Protein AF-A0A972UZ37-F1 (afdb_monomer_lite)

Sequence (89 aa):
MIKSNARAFETAGAKLNILKNISSYNWNYDYVKEREEIVNNLTVERIKELAGKYVDSEKMIWLVVGDAESQLDRLKQLGFGDPVLINTN

Foldseek 3Di:
DPPVLVVCPPDPVSVVVLVVCCVVVVDDNCVSVVVVVVVVPDDPVNVVVVCVVPPDLLPDDDDDDDDCVPPQVVVCVVVSDHDDDPDDD

pLDDT: mean 90.54, std 6.58, range [58.88, 97.94]

Secondary structure (DSSP, 8-state):
--HHHHHHHHSHHHHHHHHHHHHHHT--TTHHHHHHHHHHT--HHHHHHHHHHH--TTS------S-HHHHHHHHGGGSS-PPPP----

Radius of gyration: 20.03 Å; chains: 1; bounding box: 41×30×47 Å

Structure (mmCIF, N/CA/C/O backbone):
data_AF-A0A972UZ37-F1
#
_entry.id   AF-A0A972UZ37-F1
#
loop_
_atom_site.group_PDB
_atom_site.id
_atom_site.type_symbol
_atom_site.label_atom_id
_atom_site.label_alt_id
_atom_site.label_comp_id
_atom_site.label_asym_id
_atom_site.label_entity_id
_atom_site.label_seq_id
_atom_site.pdbx_PDB_ins_code
_atom_site.Cartn_x
_atom_site.Cartn_y
_atom_site.Cartn_z
_atom_site.occupancy
_atom_site.B_iso_or_equiv
_atom_site.auth_seq_id
_atom_site.auth_comp_id
_atom_site.auth_asym_id
_atom_site.auth_atom_id
_atom_site.pdbx_PDB_model_num
ATOM 1 N N . MET A 1 1 ? 17.982 6.277 -9.857 1.00 64.56 1 MET A N 1
ATOM 2 C CA . MET A 1 1 ? 17.756 4.963 -9.234 1.00 64.56 1 MET A CA 1
ATOM 3 C C . MET A 1 1 ? 17.210 5.158 -7.839 1.00 64.56 1 MET A C 1
ATOM 5 O O . MET A 1 1 ? 17.933 5.580 -6.941 1.00 64.56 1 MET A O 1
ATOM 9 N N . ILE A 1 2 ? 15.924 4.879 -7.666 1.00 79.75 2 ILE A N 1
ATOM 10 C CA . ILE A 1 2 ? 15.296 4.830 -6.343 1.00 79.75 2 ILE A CA 1
ATOM 11 C C . ILE A 1 2 ? 15.943 3.728 -5.486 1.00 79.75 2 ILE A C 1
ATOM 13 O O . ILE A 1 2 ? 16.374 2.693 -6.001 1.00 79.75 2 ILE A O 1
ATOM 17 N N . LYS A 1 3 ? 16.012 3.931 -4.165 1.00 81.62 3 LYS A N 1
ATOM 18 C CA . LYS A 1 3 ? 16.726 3.035 -3.231 1.00 81.62 3 LYS A CA 1
ATOM 19 C C . LYS A 1 3 ? 16.270 1.571 -3.325 1.00 81.62 3 LYS A C 1
ATOM 21 O O . LYS A 1 3 ? 17.077 0.660 -3.172 1.00 81.62 3 LYS A O 1
ATOM 26 N N . SER A 1 4 ? 14.985 1.324 -3.579 1.00 76.69 4 SER A N 1
ATOM 27 C CA . SER A 1 4 ? 14.448 -0.028 -3.786 1.00 76.69 4 SER A CA 1
ATOM 28 C C . SER A 1 4 ? 15.028 -0.716 -5.025 1.00 76.69 4 SER A C 1
ATOM 30 O O . SER A 1 4 ? 15.355 -1.897 -4.939 1.00 76.69 4 SER A O 1
ATOM 32 N N . ASN A 1 5 ? 15.202 0.013 -6.131 1.00 82.56 5 ASN A N 1
ATOM 33 C CA . ASN A 1 5 ? 15.771 -0.518 -7.368 1.00 82.56 5 ASN A CA 1
ATOM 34 C C . ASN A 1 5 ? 17.260 -0.821 -7.210 1.00 82.56 5 ASN A C 1
ATOM 36 O O . ASN A 1 5 ? 17.689 -1.889 -7.627 1.00 82.56 5 ASN A O 1
ATOM 40 N N . ALA A 1 6 ? 18.027 0.044 -6.535 1.00 82.62 6 ALA A N 1
ATOM 41 C CA . ALA A 1 6 ? 19.443 -0.218 -6.255 1.00 82.62 6 ALA A CA 1
ATOM 42 C C . ALA A 1 6 ? 19.640 -1.568 -5.542 1.00 82.62 6 ALA A C 1
ATOM 44 O O . ALA A 1 6 ? 20.360 -2.432 -6.043 1.00 82.62 6 ALA A O 1
ATOM 45 N N . ARG A 1 7 ? 18.867 -1.822 -4.476 1.00 82.56 7 ARG A N 1
ATOM 46 C CA . ARG A 1 7 ? 18.872 -3.107 -3.750 1.00 82.56 7 ARG A CA 1
ATOM 47 C C . ARG A 1 7 ? 18.535 -4.313 -4.623 1.00 82.56 7 ARG A C 1
ATOM 49 O O . ARG A 1 7 ? 19.065 -5.400 -4.400 1.00 82.56 7 ARG A O 1
ATOM 56 N N . ALA A 1 8 ? 17.675 -4.138 -5.625 1.00 83.62 8 ALA A N 1
ATOM 57 C CA . ALA A 1 8 ? 17.312 -5.211 -6.547 1.00 83.62 8 ALA A CA 1
ATOM 58 C C . ALA A 1 8 ? 18.499 -5.660 -7.430 1.00 83.62 8 ALA A C 1
ATOM 60 O O . ALA A 1 8 ? 18.515 -6.796 -7.902 1.00 83.62 8 ALA A O 1
ATOM 61 N N . PHE A 1 9 ? 19.522 -4.810 -7.599 1.00 88.38 9 PHE A N 1
ATOM 62 C CA . PHE A 1 9 ? 20.737 -5.099 -8.371 1.00 88.38 9 PHE A CA 1
ATOM 63 C C . PHE A 1 9 ? 22.000 -5.304 -7.516 1.00 88.38 9 PHE A C 1
ATOM 65 O O . PHE A 1 9 ? 23.068 -5.555 -8.076 1.00 88.38 9 PHE A O 1
ATOM 72 N N . GLU A 1 10 ? 21.913 -5.230 -6.188 1.00 86.38 10 GLU A N 1
ATOM 73 C CA . GLU A 1 10 ? 23.081 -5.316 -5.296 1.00 86.38 10 GLU A CA 1
ATOM 74 C C . GLU A 1 10 ? 23.596 -6.750 -5.107 1.00 86.38 10 GLU A C 1
ATOM 76 O O . GLU A 1 10 ? 24.803 -6.977 -5.087 1.00 86.38 10 GLU A O 1
ATOM 81 N N . THR A 1 11 ? 22.701 -7.738 -5.003 1.00 93.19 11 THR A N 1
ATOM 82 C CA . THR A 1 11 ? 23.077 -9.133 -4.706 1.00 93.19 11 THR A CA 1
ATOM 83 C C . THR A 1 11 ? 22.694 -10.085 -5.836 1.00 93.19 11 THR A C 1
ATOM 85 O O . THR A 1 11 ? 21.737 -9.846 -6.576 1.00 93.19 11 THR A O 1
ATOM 88 N N . ALA A 1 12 ? 23.413 -11.205 -5.964 1.00 93.94 12 ALA A N 1
ATOM 89 C CA . ALA A 1 12 ? 23.100 -12.234 -6.959 1.00 93.94 12 ALA A CA 1
ATOM 90 C C . ALA A 1 12 ? 21.668 -12.780 -6.799 1.00 93.94 12 ALA A C 1
ATOM 92 O O . ALA A 1 12 ? 20.947 -12.916 -7.785 1.00 93.94 12 ALA A O 1
ATOM 93 N N . GLY A 1 13 ? 21.224 -13.014 -5.557 1.00 95.81 13 GLY A N 1
ATOM 94 C CA . GLY A 1 13 ? 19.855 -13.450 -5.269 1.00 95.81 13 GLY A CA 1
ATOM 95 C C . GLY A 1 13 ? 18.800 -12.420 -5.685 1.00 95.81 13 GLY A C 1
ATOM 96 O O . GLY A 1 13 ? 17.779 -12.782 -6.266 1.00 95.81 13 GLY A O 1
ATOM 97 N N . ALA A 1 14 ? 19.062 -11.128 -5.467 1.00 92.62 14 ALA A N 1
ATOM 98 C CA . ALA A 1 14 ? 18.161 -10.065 -5.905 1.00 92.62 14 ALA A CA 1
ATOM 99 C C . ALA A 1 14 ? 18.047 -9.994 -7.440 1.00 92.62 14 ALA A C 1
ATOM 101 O O . ALA A 1 14 ? 16.938 -9.919 -7.969 1.00 92.62 14 ALA A O 1
ATOM 102 N N . LYS A 1 15 ? 19.167 -10.136 -8.162 1.00 92.25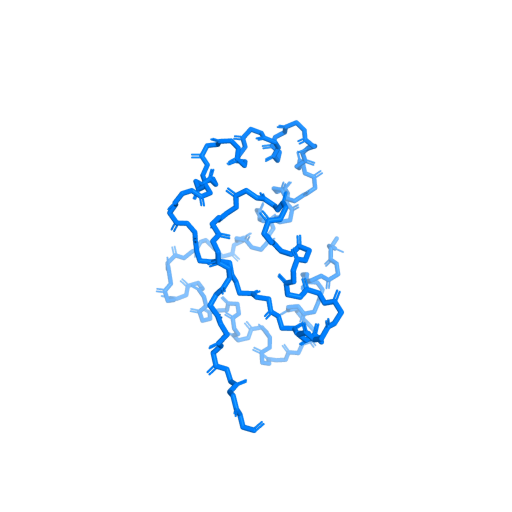 15 LYS A N 1
ATOM 103 C CA . LYS A 1 15 ? 19.167 -10.190 -9.634 1.00 92.25 15 LYS A CA 1
ATOM 104 C C . LYS A 1 15 ? 18.424 -11.414 -10.171 1.00 92.25 15 LYS A C 1
A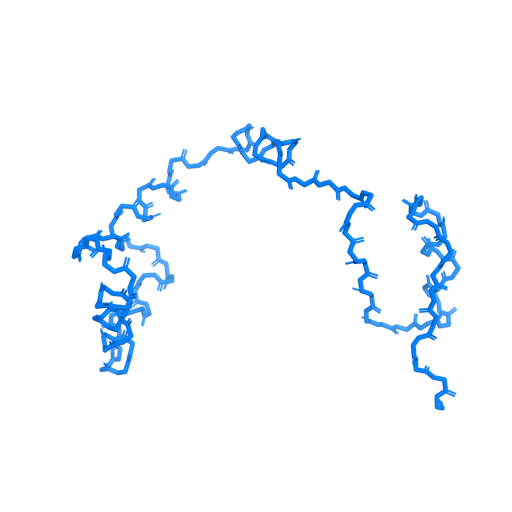TOM 106 O O . LYS A 1 15 ? 17.653 -11.293 -11.120 1.00 92.25 15 LYS A O 1
ATOM 111 N N . LEU A 1 16 ? 18.604 -12.581 -9.551 1.00 95.94 16 LEU A N 1
ATOM 112 C CA . LEU A 1 16 ? 17.853 -13.786 -9.914 1.00 95.94 16 LEU A CA 1
ATOM 113 C C . LEU A 1 16 ? 16.344 -13.599 -9.713 1.00 95.94 16 LEU A C 1
ATOM 115 O O . LEU A 1 16 ? 15.567 -14.055 -10.546 1.00 95.94 16 LEU A O 1
ATOM 119 N N . ASN A 1 17 ? 15.914 -12.877 -8.673 1.00 94.31 17 ASN A N 1
ATOM 120 C CA . ASN A 1 17 ? 14.497 -12.561 -8.475 1.00 94.31 17 ASN A CA 1
ATOM 121 C C . ASN A 1 17 ? 13.919 -11.685 -9.599 1.00 94.31 17 ASN A C 1
ATOM 123 O O . ASN A 1 17 ? 12.769 -11.885 -9.984 1.00 94.31 17 ASN A O 1
ATOM 127 N N . ILE A 1 18 ? 14.700 -10.759 -10.167 1.00 93.19 18 ILE A N 1
ATOM 128 C CA . ILE A 1 18 ? 14.282 -9.973 -11.343 1.00 93.19 18 ILE A CA 1
ATOM 129 C C . ILE A 1 18 ? 14.008 -10.903 -12.531 1.00 93.19 18 ILE A C 1
ATOM 131 O O . ILE A 1 18 ? 12.934 -10.841 -13.130 1.00 93.19 18 ILE A O 1
ATOM 135 N N . LEU A 1 19 ? 14.942 -11.809 -12.835 1.00 94.94 19 LEU A N 1
ATOM 136 C CA . LEU A 1 19 ? 14.784 -12.782 -13.924 1.00 94.94 19 LEU A CA 1
ATOM 137 C C . LEU A 1 19 ? 13.612 -13.736 -13.674 1.00 94.94 19 LEU A C 1
ATOM 139 O O . LEU A 1 19 ? 12.837 -14.027 -14.584 1.00 94.94 19 LEU A O 1
ATOM 143 N N . LYS A 1 20 ? 13.440 -14.178 -12.424 1.00 95.88 20 LYS A N 1
ATOM 144 C CA . LYS A 1 20 ? 12.305 -15.007 -12.016 1.00 95.88 20 LYS A CA 1
ATOM 145 C C . LYS A 1 20 ? 10.983 -14.292 -12.274 1.00 95.88 20 LYS A C 1
ATOM 147 O O . LYS A 1 20 ? 10.069 -14.923 -12.791 1.00 95.88 20 LYS A O 1
ATOM 152 N N . ASN A 1 21 ? 10.872 -13.006 -11.947 1.00 94.75 21 ASN A N 1
ATOM 153 C CA . ASN A 1 21 ? 9.661 -12.225 -12.201 1.00 94.75 21 ASN A CA 1
ATOM 154 C C . ASN A 1 21 ? 9.364 -12.099 -13.700 1.00 94.75 21 ASN A C 1
ATOM 156 O O . ASN A 1 21 ? 8.226 -12.328 -14.102 1.00 94.75 21 ASN A O 1
ATOM 160 N N . ILE A 1 22 ? 10.385 -11.799 -14.515 1.00 95.62 22 ILE A N 1
ATOM 161 C CA . ILE A 1 22 ? 10.270 -11.755 -15.983 1.00 95.62 22 ILE A CA 1
ATOM 162 C C . ILE A 1 22 ? 9.708 -13.080 -16.497 1.00 95.62 22 ILE A C 1
ATOM 164 O O . ILE A 1 22 ? 8.700 -13.090 -17.193 1.00 95.62 22 ILE A O 1
ATOM 168 N N . SER A 1 23 ? 10.306 -14.201 -16.089 1.00 96.62 23 SER A N 1
ATOM 169 C CA . SER A 1 23 ? 9.870 -15.526 -16.533 1.00 96.62 23 SER A CA 1
ATOM 170 C C . SER A 1 23 ? 8.486 -15.916 -16.007 1.00 96.62 23 SER A C 1
ATOM 172 O O . SER A 1 23 ? 7.713 -16.520 -16.742 1.00 96.62 23 SER A O 1
ATOM 174 N N . SER A 1 24 ? 8.172 -15.597 -14.749 1.00 97.31 24 SER A N 1
ATOM 175 C CA . SER A 1 24 ? 6.954 -16.078 -14.078 1.00 97.31 24 SER A CA 1
ATOM 176 C C . SER A 1 24 ? 5.709 -15.306 -14.503 1.00 97.31 24 SER A C 1
ATOM 178 O O . SER A 1 24 ? 4.618 -15.867 -14.524 1.00 97.31 24 SER A O 1
ATOM 180 N N . TYR A 1 25 ? 5.865 -14.021 -14.824 1.00 95.56 25 TYR A N 1
ATOM 181 C CA . TYR A 1 25 ? 4.753 -13.129 -15.150 1.00 95.56 25 TYR A CA 1
ATOM 182 C C . TYR A 1 25 ? 4.794 -12.611 -16.590 1.00 95.56 25 TYR A C 1
ATOM 184 O O . TYR A 1 25 ? 3.966 -11.779 -16.955 1.00 95.56 25 TYR A O 1
ATOM 192 N N . ASN A 1 26 ? 5.754 -13.086 -17.394 1.00 95.44 26 ASN A N 1
ATOM 193 C CA . ASN A 1 26 ? 6.001 -12.629 -18.761 1.00 95.44 26 ASN A CA 1
ATOM 194 C C . ASN A 1 26 ? 6.132 -11.095 -18.850 1.00 95.44 26 ASN A C 1
ATOM 196 O O . ASN A 1 26 ? 5.544 -10.452 -19.718 1.00 95.44 26 ASN A O 1
ATOM 200 N N . TRP A 1 27 ? 6.844 -10.497 -17.890 1.00 95.00 27 TRP A N 1
ATOM 201 C CA . TRP A 1 27 ? 7.087 -9.052 -17.868 1.00 95.00 27 TRP A CA 1
ATOM 202 C C . TRP A 1 27 ? 8.194 -8.659 -18.846 1.00 95.00 27 TRP A C 1
ATOM 204 O O . TRP A 1 27 ? 9.103 -9.443 -19.115 1.00 95.00 27 TRP A O 1
ATOM 214 N N . ASN A 1 28 ? 8.155 -7.412 -19.319 1.00 94.19 28 ASN A N 1
ATOM 215 C CA . ASN A 1 28 ? 9.231 -6.840 -20.124 1.00 94.19 28 ASN A CA 1
ATOM 216 C C . ASN A 1 28 ? 10.563 -6.878 -19.362 1.00 94.19 28 ASN A C 1
ATOM 218 O O . ASN A 1 28 ? 10.599 -6.745 -18.138 1.00 94.19 28 ASN A O 1
ATOM 222 N N . TYR A 1 29 ? 11.681 -7.018 -20.077 1.00 92.62 29 TYR A N 1
ATOM 223 C CA . TYR A 1 29 ? 13.010 -7.089 -19.455 1.00 92.62 29 TYR A CA 1
ATOM 224 C C . TYR A 1 29 ? 13.406 -5.793 -18.723 1.00 92.62 29 TYR A C 1
ATOM 226 O O . TYR A 1 29 ? 14.275 -5.808 -17.852 1.00 92.62 29 TYR A O 1
ATOM 234 N N . ASP A 1 30 ? 12.773 -4.674 -19.065 1.00 92.06 30 ASP A N 1
ATOM 235 C CA . ASP A 1 30 ? 13.002 -3.335 -18.532 1.00 92.06 30 ASP A CA 1
ATOM 236 C C . ASP A 1 30 ? 11.902 -2.856 -17.572 1.00 92.06 30 ASP A C 1
ATOM 238 O O . ASP A 1 30 ? 11.934 -1.699 -17.151 1.00 92.06 30 ASP A O 1
ATOM 242 N N . TYR A 1 31 ? 11.017 -3.747 -17.103 1.00 93.19 31 TYR A N 1
ATOM 243 C CA . TYR A 1 31 ? 9.924 -3.411 -16.175 1.00 93.19 31 TYR A CA 1
ATOM 244 C C . TYR A 1 31 ? 10.386 -2.653 -14.914 1.00 93.19 31 TYR A C 1
ATOM 246 O O . TYR A 1 31 ? 9.625 -1.908 -14.296 1.00 93.19 31 TYR A O 1
ATOM 254 N N . VAL A 1 32 ? 11.638 -2.853 -14.483 1.00 91.56 32 VAL A N 1
ATOM 255 C CA . VAL A 1 32 ? 12.218 -2.148 -13.329 1.00 91.56 32 VAL A CA 1
ATOM 256 C C . VAL A 1 32 ? 12.386 -0.652 -13.617 1.00 91.56 32 VAL A C 1
ATOM 258 O O . VAL A 1 32 ? 12.150 0.162 -12.723 1.00 91.56 32 VAL A O 1
ATOM 261 N N . LYS A 1 33 ? 12.754 -0.286 -14.853 1.00 90.88 33 LYS A N 1
ATOM 262 C CA . LYS A 1 33 ? 12.847 1.110 -15.302 1.00 90.88 33 LYS A CA 1
ATOM 263 C C . LYS A 1 33 ? 11.463 1.719 -15.475 1.00 90.88 33 LYS A C 1
ATOM 265 O O . LYS A 1 33 ? 11.220 2.786 -14.926 1.00 90.88 33 LYS A O 1
ATOM 270 N N . GLU A 1 34 ? 10.545 1.004 -16.127 1.00 92.19 34 GLU A N 1
ATOM 271 C CA . GLU A 1 34 ? 9.152 1.448 -16.284 1.00 92.19 34 GLU A CA 1
ATOM 272 C C . GLU A 1 34 ? 8.520 1.776 -14.918 1.00 92.19 34 GLU A C 1
ATOM 274 O O . GLU A 1 34 ? 7.912 2.827 -14.724 1.00 92.19 34 GLU A O 1
ATOM 279 N N . ARG A 1 35 ? 8.729 0.913 -13.914 1.00 92.31 35 ARG A N 1
ATOM 280 C CA . ARG A 1 35 ? 8.258 1.158 -12.541 1.00 92.31 35 ARG A CA 1
ATOM 281 C C . ARG A 1 35 ? 8.931 2.350 -11.873 1.00 92.31 35 ARG A C 1
ATOM 283 O O . ARG A 1 35 ? 8.273 3.048 -11.107 1.00 92.31 35 ARG A O 1
ATOM 290 N N . GLU A 1 36 ? 10.219 2.575 -12.126 1.00 92.50 36 GLU A N 1
ATOM 291 C CA . GLU A 1 36 ? 10.917 3.758 -11.614 1.00 92.50 36 GLU A CA 1
ATOM 292 C C . GLU A 1 36 ? 10.296 5.042 -12.162 1.00 92.50 36 GLU A C 1
ATOM 294 O O . GLU A 1 36 ? 10.033 5.968 -11.401 1.00 92.50 36 GLU A O 1
ATOM 299 N N . GLU A 1 37 ? 10.012 5.074 -13.462 1.00 93.69 37 GLU A N 1
ATOM 300 C CA . GLU A 1 37 ? 9.365 6.209 -14.120 1.00 93.69 37 GLU A CA 1
ATOM 301 C C . GLU A 1 37 ? 7.951 6.441 -13.587 1.00 93.69 37 GLU A C 1
ATOM 303 O O . GLU A 1 37 ? 7.600 7.578 -13.274 1.00 93.69 37 GLU A O 1
ATOM 308 N N . ILE A 1 38 ? 7.164 5.376 -13.392 1.00 93.12 38 ILE A N 1
ATOM 309 C CA . ILE A 1 38 ? 5.840 5.471 -12.759 1.00 93.12 38 ILE A CA 1
ATOM 310 C C . ILE A 1 38 ? 5.952 6.124 -11.378 1.00 93.12 38 ILE A C 1
ATOM 312 O O . ILE A 1 38 ? 5.187 7.034 -11.071 1.00 93.12 38 ILE A O 1
ATOM 316 N N . VAL A 1 39 ? 6.906 5.688 -10.549 1.00 92.56 39 VAL A N 1
ATOM 317 C CA . VAL A 1 39 ? 7.085 6.232 -9.195 1.00 92.56 39 VAL A CA 1
ATOM 318 C C . VAL A 1 39 ? 7.552 7.685 -9.220 1.00 92.56 39 VAL A C 1
ATOM 320 O O . VAL A 1 39 ? 7.023 8.493 -8.462 1.00 92.56 39 VAL A O 1
ATOM 323 N N . ASN A 1 40 ? 8.494 8.039 -10.094 1.00 93.31 40 ASN A N 1
ATOM 324 C CA . ASN A 1 40 ? 8.991 9.413 -10.206 1.00 93.31 40 ASN A CA 1
ATOM 325 C C . ASN A 1 40 ? 7.920 10.395 -10.704 1.00 93.31 40 ASN A C 1
ATOM 327 O O . ASN A 1 40 ? 7.965 11.570 -10.349 1.00 93.31 40 ASN A O 1
ATOM 331 N N . ASN A 1 41 ? 6.964 9.917 -11.503 1.00 95.44 41 ASN A N 1
ATOM 332 C CA . ASN A 1 41 ? 5.896 10.732 -12.082 1.00 95.44 41 ASN A CA 1
ATOM 333 C C . ASN A 1 41 ? 4.583 10.689 -11.274 1.00 95.44 41 ASN A C 1
ATOM 335 O O . ASN A 1 41 ? 3.607 11.336 -11.659 1.00 95.44 41 ASN A O 1
ATOM 339 N N . LEU A 1 42 ? 4.517 9.924 -10.177 1.00 95.38 42 LEU A N 1
ATOM 340 C CA . LEU A 1 42 ? 3.329 9.861 -9.322 1.00 95.38 42 LEU A CA 1
ATOM 341 C C . LEU A 1 42 ? 3.116 11.190 -8.587 1.00 95.38 42 LEU A C 1
ATOM 343 O O . LEU A 1 42 ? 4.012 11.698 -7.916 1.00 95.38 42 LEU A O 1
ATOM 347 N N . THR A 1 43 ? 1.892 11.713 -8.652 1.00 97.44 43 THR A N 1
ATOM 348 C CA . THR A 1 43 ? 1.471 12.910 -7.912 1.00 97.44 43 THR A CA 1
ATOM 349 C C . THR A 1 43 ? 0.516 12.557 -6.776 1.00 97.44 43 THR A C 1
ATOM 351 O O . THR A 1 43 ? -0.108 11.491 -6.767 1.00 97.44 43 THR A O 1
ATOM 354 N N . VAL A 1 44 ? 0.358 13.471 -5.818 1.00 97.62 44 VAL A N 1
ATOM 355 C CA . VAL A 1 44 ? -0.601 13.307 -4.714 1.00 97.62 44 VAL A CA 1
ATOM 356 C C . VAL A 1 44 ? -2.029 13.212 -5.250 1.00 97.62 44 VAL A C 1
ATOM 358 O O . VAL A 1 44 ? -2.813 12.390 -4.779 1.00 97.62 44 VAL A O 1
ATOM 361 N N . GLU A 1 45 ? -2.364 14.010 -6.260 1.00 97.94 45 GLU A N 1
ATOM 362 C CA . GLU A 1 45 ? -3.668 14.009 -6.921 1.00 97.94 45 GLU A CA 1
ATOM 363 C C . GLU A 1 45 ? -3.940 12.647 -7.560 1.00 97.94 45 GLU A C 1
ATOM 365 O O . GLU A 1 45 ? -5.012 12.075 -7.360 1.00 97.94 45 GLU A O 1
ATOM 370 N N . ARG A 1 46 ? -2.940 12.077 -8.247 1.00 97.25 46 ARG A N 1
ATOM 371 C CA . ARG A 1 46 ? -3.056 10.751 -8.855 1.00 97.25 46 ARG A CA 1
ATOM 372 C C . ARG A 1 46 ? -3.230 9.656 -7.806 1.00 97.25 46 ARG A C 1
ATOM 374 O O . ARG A 1 46 ? -4.030 8.747 -8.008 1.00 97.25 46 ARG A O 1
ATOM 381 N N . ILE A 1 47 ? -2.519 9.740 -6.681 1.00 97.06 47 ILE A N 1
ATOM 382 C CA . ILE A 1 47 ? -2.688 8.800 -5.564 1.00 97.06 47 ILE A CA 1
ATOM 383 C C . ILE A 1 47 ? -4.106 8.895 -4.993 1.00 97.06 47 ILE A C 1
ATOM 385 O O . ILE A 1 47 ? -4.735 7.862 -4.779 1.00 97.06 47 ILE A O 1
ATOM 389 N N . LYS A 1 48 ? -4.635 10.108 -4.790 1.00 97.12 48 LYS A N 1
ATOM 390 C CA . LYS A 1 48 ? -6.010 10.317 -4.307 1.00 97.12 48 LYS A CA 1
ATOM 391 C C . LYS A 1 48 ? -7.050 9.749 -5.272 1.00 97.12 48 LYS A C 1
ATOM 393 O O . LYS A 1 48 ? -7.987 9.095 -4.826 1.00 97.12 48 LYS A O 1
ATOM 398 N N . GLU A 1 49 ? -6.870 9.947 -6.577 1.00 97.50 49 GLU A N 1
ATOM 399 C CA . GLU A 1 49 ? -7.750 9.379 -7.604 1.00 97.50 49 GLU A CA 1
ATOM 400 C C . GLU A 1 49 ? -7.727 7.842 -7.580 1.00 97.50 49 GLU A C 1
ATOM 402 O O . GLU A 1 49 ? -8.774 7.197 -7.556 1.00 97.50 49 GLU A O 1
ATOM 407 N N . LEU A 1 50 ? -6.532 7.243 -7.538 1.00 96.62 50 LEU A N 1
ATOM 408 C CA . LEU A 1 50 ? -6.372 5.790 -7.451 1.00 96.62 50 LEU A CA 1
ATOM 409 C C . LEU A 1 50 ? -6.983 5.230 -6.164 1.00 96.62 50 LEU A C 1
ATOM 411 O O . LEU A 1 50 ? -7.636 4.188 -6.211 1.00 96.62 50 LEU A O 1
ATOM 415 N N . ALA A 1 51 ? -6.802 5.922 -5.037 1.00 95.62 51 ALA A N 1
ATOM 416 C CA . ALA A 1 51 ? -7.404 5.545 -3.767 1.00 95.62 51 ALA A CA 1
ATOM 417 C C . ALA A 1 51 ? -8.934 5.563 -3.865 1.00 95.62 51 ALA A C 1
ATOM 419 O O . ALA A 1 51 ? -9.560 4.555 -3.565 1.00 95.62 51 ALA A O 1
ATOM 420 N N . GLY A 1 52 ? -9.530 6.638 -4.389 1.00 95.25 52 GLY A N 1
ATOM 421 C CA . GLY A 1 52 ? -10.980 6.709 -4.599 1.00 95.25 52 GLY A CA 1
ATOM 422 C C . GLY A 1 52 ? -11.522 5.645 -5.561 1.00 95.25 52 GLY A C 1
ATOM 423 O O . GLY A 1 52 ? -12.676 5.249 -5.446 1.00 95.25 52 GLY A O 1
ATOM 424 N N . LYS A 1 53 ? -10.698 5.158 -6.499 1.00 96.62 53 LYS A N 1
ATOM 425 C CA . LYS A 1 53 ? -11.094 4.120 -7.459 1.00 96.62 53 LYS A CA 1
ATOM 426 C C . LYS A 1 53 ? -11.020 2.699 -6.896 1.00 96.62 53 LYS A C 1
ATOM 428 O O . LYS A 1 53 ? -11.852 1.870 -7.256 1.00 96.62 53 LYS A O 1
ATOM 433 N N . TYR A 1 54 ? -9.987 2.389 -6.115 1.00 95.56 54 TYR A N 1
ATOM 434 C CA . TYR A 1 54 ? -9.664 1.006 -5.744 1.00 95.56 54 TYR A CA 1
ATOM 435 C C . TYR A 1 54 ? -9.829 0.694 -4.255 1.00 95.56 54 TYR A C 1
ATOM 437 O O . TYR A 1 54 ? -9.903 -0.481 -3.902 1.00 95.56 54 TYR A O 1
ATOM 445 N N . VAL A 1 55 ? -9.870 1.702 -3.381 1.00 93.00 55 VAL A N 1
ATOM 446 C CA . VAL A 1 55 ? -10.059 1.505 -1.941 1.00 93.00 55 VAL A CA 1
ATOM 447 C C . VAL A 1 55 ? -11.548 1.565 -1.633 1.00 93.00 55 VAL A C 1
ATOM 449 O O . VAL A 1 55 ? -12.167 2.621 -1.713 1.00 93.00 55 VAL A O 1
ATOM 452 N N . ASP A 1 56 ? -12.105 0.418 -1.261 1.00 91.00 56 ASP A N 1
ATOM 453 C CA . ASP A 1 56 ? -13.478 0.284 -0.783 1.00 91.00 56 ASP A CA 1
ATOM 454 C C . ASP A 1 56 ? -13.443 -0.112 0.696 1.00 91.00 56 ASP A C 1
ATOM 456 O O . ASP A 1 56 ? -13.198 -1.273 1.034 1.00 91.00 56 ASP A O 1
ATOM 460 N N . SER A 1 57 ? -13.648 0.865 1.582 1.00 86.00 57 SER A N 1
ATOM 461 C CA . SER A 1 57 ? -13.553 0.667 3.031 1.00 86.00 57 SER A CA 1
ATOM 462 C C . SER A 1 57 ? -14.575 -0.326 3.583 1.00 86.00 57 SER A C 1
ATOM 464 O O . SER A 1 57 ? -14.319 -0.901 4.637 1.00 86.00 57 SER A O 1
ATOM 466 N N . GLU A 1 58 ? -15.694 -0.554 2.885 1.00 86.00 58 GLU A N 1
ATOM 467 C CA . GLU A 1 58 ? -16.722 -1.520 3.296 1.00 86.00 58 GLU A CA 1
ATOM 468 C C . GLU A 1 58 ? -16.323 -2.966 2.968 1.00 86.00 58 GLU A C 1
ATOM 470 O O . GLU A 1 58 ? -16.831 -3.908 3.573 1.00 86.00 58 GLU A O 1
ATOM 475 N N . LYS A 1 59 ? -15.388 -3.157 2.028 1.00 89.75 59 LYS A N 1
ATOM 476 C CA . LYS A 1 59 ? -14.873 -4.476 1.623 1.00 89.75 59 LYS A CA 1
ATOM 477 C C . LYS A 1 59 ? -13.504 -4.808 2.220 1.00 89.75 59 LYS A C 1
ATOM 479 O O . LYS A 1 59 ? -12.922 -5.840 1.883 1.00 89.75 59 LYS A O 1
ATOM 484 N N . MET A 1 60 ? -12.967 -3.943 3.078 1.00 91.25 60 MET A N 1
ATOM 485 C CA . MET A 1 60 ? -11.656 -4.116 3.702 1.00 91.25 60 MET A CA 1
ATOM 486 C C . MET A 1 60 ? -11.753 -4.739 5.094 1.00 91.25 60 MET A C 1
ATOM 488 O O . MET A 1 60 ? -12.646 -4.431 5.876 1.00 91.25 60 MET A O 1
ATOM 492 N N . ILE A 1 61 ? -10.764 -5.571 5.429 1.00 91.06 61 ILE A N 1
ATOM 493 C CA . ILE A 1 61 ? 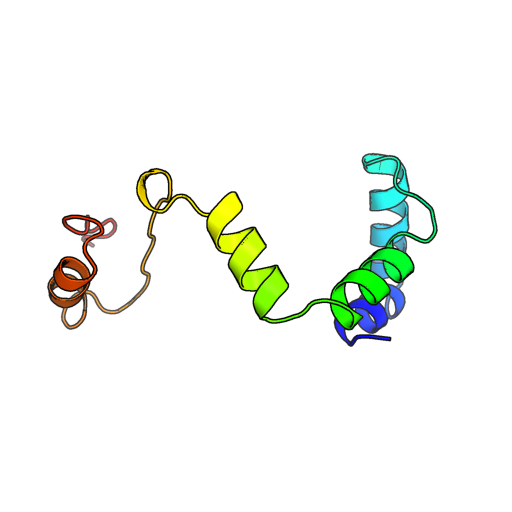-10.543 -6.043 6.798 1.00 91.06 61 ILE A CA 1
ATOM 494 C C . ILE A 1 61 ? -9.556 -5.094 7.475 1.00 91.06 61 ILE A C 1
ATOM 496 O O . ILE A 1 61 ? -8.415 -4.951 7.031 1.00 91.06 61 ILE A O 1
ATOM 500 N N . TRP A 1 62 ? -9.987 -4.481 8.573 1.00 89.56 62 TRP A N 1
ATOM 501 C CA . TRP A 1 62 ? -9.149 -3.631 9.411 1.00 89.56 62 TRP A CA 1
ATOM 502 C C . TRP A 1 62 ? -8.547 -4.461 10.546 1.00 89.56 62 TRP A C 1
ATOM 504 O O . TRP A 1 62 ? -9.231 -4.811 11.503 1.00 89.56 62 TRP A O 1
ATOM 514 N N . LEU A 1 63 ? -7.257 -4.789 10.433 1.00 91.12 63 LEU A N 1
ATOM 515 C CA . LEU A 1 63 ? -6.503 -5.462 11.490 1.00 91.12 63 LEU A CA 1
ATOM 516 C C . LEU A 1 63 ? -5.646 -4.442 12.239 1.00 91.12 63 LEU A C 1
ATOM 518 O O . LEU A 1 63 ? -4.743 -3.837 11.662 1.00 91.12 63 LEU A O 1
ATOM 522 N N . VAL A 1 64 ? -5.902 -4.293 13.536 1.00 90.06 64 VAL A N 1
ATOM 523 C CA . VAL A 1 64 ? -5.113 -3.441 14.429 1.00 90.06 64 VAL A CA 1
ATOM 524 C C . VAL A 1 64 ? -4.360 -4.333 15.409 1.00 90.06 64 VAL A C 1
ATOM 526 O O . VAL A 1 64 ? -4.966 -5.144 16.104 1.00 90.06 64 VAL A O 1
ATOM 529 N N . VAL A 1 65 ? -3.035 -4.185 15.462 1.00 91.69 65 VAL A N 1
ATOM 530 C CA . VAL A 1 65 ? -2.165 -4.900 16.406 1.00 91.69 65 VAL A CA 1
ATOM 531 C C . VAL A 1 65 ? -1.585 -3.877 17.376 1.00 91.69 65 VAL A C 1
ATOM 533 O O . VAL A 1 65 ? -0.824 -3.003 16.966 1.00 91.69 65 VAL A O 1
ATOM 536 N N . GLY A 1 66 ? -1.963 -3.965 18.649 1.00 89.88 66 GLY A N 1
ATOM 537 C CA . GLY A 1 66 ? -1.546 -3.007 19.669 1.00 89.88 66 GLY A CA 1
ATOM 538 C C . GLY A 1 66 ? -2.171 -3.280 21.034 1.00 89.88 66 GLY A C 1
ATOM 539 O O . GLY A 1 66 ? -2.753 -4.340 21.255 1.00 89.88 66 GLY A O 1
ATOM 540 N N . ASP A 1 67 ? -2.036 -2.309 21.936 1.00 89.94 67 ASP A N 1
ATOM 541 C CA . ASP A 1 67 ? -2.609 -2.366 23.280 1.00 89.94 67 ASP A CA 1
ATOM 542 C C . ASP A 1 67 ? -4.137 -2.220 23.244 1.00 89.94 67 ASP A C 1
ATOM 544 O O . ASP A 1 67 ? -4.671 -1.160 22.909 1.00 89.94 67 ASP A O 1
ATOM 548 N N . ALA A 1 68 ? -4.842 -3.296 23.587 1.00 89.38 68 ALA A N 1
ATOM 549 C CA . ALA A 1 68 ? -6.297 -3.303 23.604 1.00 89.38 68 ALA A CA 1
ATOM 550 C C . ALA A 1 68 ? -6.864 -2.440 24.742 1.00 89.38 68 ALA A C 1
ATOM 552 O O . ALA A 1 68 ? -7.908 -1.822 24.546 1.00 89.38 68 ALA A O 1
ATOM 553 N N . GLU A 1 69 ? -6.177 -2.345 25.885 1.00 88.75 69 GLU A N 1
ATOM 554 C CA . GLU A 1 69 ? -6.681 -1.636 27.068 1.00 88.75 69 GLU A CA 1
ATOM 555 C C . GLU A 1 69 ? -6.914 -0.151 26.770 1.00 88.75 69 GLU A C 1
ATOM 557 O O . GLU A 1 69 ? -7.982 0.387 27.056 1.00 88.75 69 GLU A O 1
ATOM 562 N N . SER A 1 70 ? -5.949 0.509 26.124 1.00 89.88 70 SER A N 1
ATOM 563 C CA . SER A 1 70 ? -6.060 1.938 25.817 1.00 89.88 70 SER A CA 1
ATOM 564 C C . SER A 1 70 ? -6.681 2.260 24.455 1.00 89.88 70 SER A C 1
ATOM 566 O O . SER A 1 70 ? -7.123 3.394 24.241 1.00 89.88 70 SER A O 1
ATOM 568 N N . GLN A 1 71 ? -6.693 1.318 23.502 1.00 90.44 71 GLN A N 1
ATOM 569 C CA . GLN A 1 71 ? -7.062 1.622 22.113 1.00 90.44 71 GLN A CA 1
ATOM 570 C C . GLN A 1 71 ? 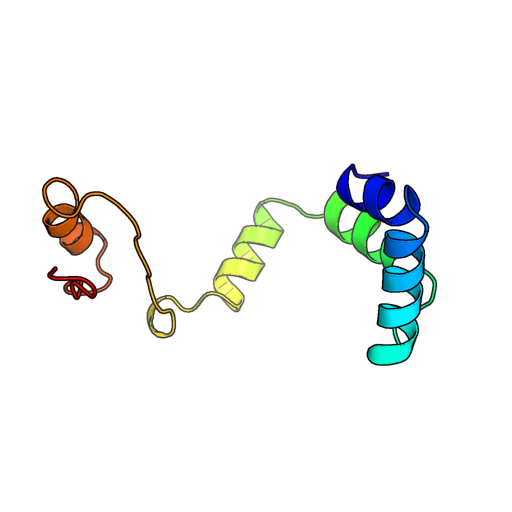-8.396 1.027 21.663 1.00 90.44 71 GLN A C 1
ATOM 572 O O . GLN A 1 71 ? -9.016 1.615 20.776 1.00 90.44 71 G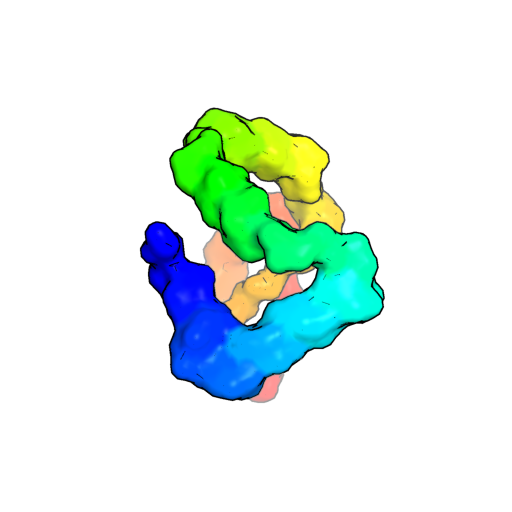LN A O 1
ATOM 577 N N . LEU A 1 72 ? -8.878 -0.073 22.256 1.00 89.75 72 LEU A N 1
ATOM 578 C CA . LEU A 1 72 ? -10.042 -0.802 21.732 1.00 89.75 72 LEU A CA 1
ATOM 579 C C . LEU A 1 72 ? -11.298 0.078 21.650 1.00 89.75 72 LEU A C 1
ATOM 581 O O . LEU A 1 72 ? -11.953 0.122 20.610 1.00 89.75 72 LEU A O 1
ATOM 585 N N . ASP A 1 73 ? -11.597 0.852 22.694 1.00 89.88 73 ASP A N 1
ATOM 586 C CA . ASP A 1 73 ? -12.763 1.743 22.689 1.00 89.88 73 ASP A CA 1
ATOM 587 C C . ASP A 1 73 ? -12.626 2.915 21.712 1.00 89.88 73 ASP A C 1
ATOM 589 O O . ASP A 1 73 ? -13.618 3.387 21.154 1.00 89.88 73 ASP A O 1
ATOM 593 N N . ARG A 1 74 ? -11.397 3.364 21.438 1.00 90.81 74 ARG A N 1
ATOM 594 C CA . ARG A 1 74 ? -11.138 4.429 20.460 1.00 90.81 74 ARG A CA 1
ATOM 595 C C . ARG A 1 74 ? -11.369 3.946 19.031 1.00 90.81 74 ARG A C 1
ATOM 597 O O . ARG A 1 74 ? -11.760 4.748 18.189 1.00 90.81 74 ARG A O 1
ATOM 604 N N . LEU A 1 75 ? -11.184 2.651 18.754 1.00 90.94 75 LEU A N 1
ATOM 605 C CA . LEU A 1 75 ? -11.417 2.083 17.420 1.00 90.94 75 LEU A CA 1
ATOM 606 C C . LEU A 1 75 ? -12.886 2.180 16.991 1.00 90.94 75 LEU A C 1
ATOM 608 O O . LEU A 1 75 ? -13.152 2.396 15.811 1.00 90.94 75 LEU A O 1
ATOM 612 N N . LYS A 1 76 ? -13.833 2.136 17.938 1.00 88.81 76 LYS A N 1
ATOM 613 C CA . LYS A 1 76 ? -15.268 2.340 17.661 1.00 88.81 76 LYS A CA 1
ATOM 614 C C . LYS A 1 76 ? -15.554 3.712 17.039 1.00 88.81 76 LYS A C 1
ATOM 616 O O . LYS A 1 76 ? -16.490 3.866 16.262 1.00 88.81 76 LYS A O 1
ATOM 621 N N . GLN A 1 77 ? -14.722 4.712 17.339 1.00 89.50 77 GLN A N 1
ATOM 622 C CA . GLN A 1 77 ? -14.873 6.078 16.826 1.00 89.50 77 GLN A CA 1
ATOM 623 C C . GLN A 1 77 ? -14.441 6.219 15.359 1.00 89.50 77 GLN A C 1
ATOM 625 O O . GLN A 1 77 ? -14.683 7.259 14.754 1.00 89.50 77 GLN A O 1
ATOM 630 N N . LEU A 1 78 ? -13.811 5.194 14.774 1.00 87.44 78 LEU A N 1
ATOM 631 C CA . LEU A 1 78 ? -13.332 5.225 13.389 1.00 87.44 78 LEU A CA 1
ATOM 632 C C . LEU A 1 78 ? -14.438 4.964 12.357 1.00 87.44 78 LEU A C 1
ATOM 634 O O . LEU A 1 78 ? -14.210 5.164 11.169 1.00 87.44 78 LEU A O 1
ATOM 638 N N . GLY A 1 79 ? -15.626 4.527 12.789 1.00 86.00 79 GLY A N 1
ATOM 639 C CA . GLY A 1 79 ? -16.766 4.299 11.895 1.00 86.00 79 GLY A CA 1
ATOM 640 C C . GLY A 1 79 ? -16.694 3.005 11.076 1.00 86.00 79 GLY A C 1
ATOM 641 O O . GLY A 1 79 ? -17.487 2.834 10.158 1.00 86.00 79 GLY A O 1
ATOM 642 N N . PHE A 1 80 ? -15.786 2.082 11.413 1.00 86.75 80 PHE A N 1
ATOM 643 C CA . PHE A 1 80 ? -15.639 0.778 10.744 1.00 86.75 80 PHE A CA 1
ATOM 644 C C . PHE A 1 80 ? -16.399 -0.368 11.437 1.00 86.75 80 PHE A C 1
ATOM 646 O O . PHE A 1 80 ? -16.166 -1.537 11.139 1.00 86.75 80 PHE A O 1
ATOM 653 N N . GLY A 1 81 ? -17.308 -0.036 12.357 1.00 85.94 81 GLY A N 1
ATOM 654 C CA . GLY A 1 81 ? -18.032 -0.997 13.189 1.00 85.94 81 GLY A CA 1
ATOM 655 C C . GLY A 1 81 ? -17.323 -1.315 14.505 1.00 85.94 81 GLY A C 1
ATOM 656 O O . GLY A 1 81 ? -16.296 -0.720 14.845 1.00 85.94 81 GLY A O 1
ATOM 657 N N . ASP A 1 82 ? -17.904 -2.242 15.265 1.00 90.00 82 ASP A N 1
ATOM 658 C CA . ASP A 1 82 ? -17.344 -2.660 16.547 1.00 90.00 82 ASP A CA 1
ATOM 659 C C . ASP A 1 82 ? -16.115 -3.562 16.338 1.00 90.00 82 ASP A C 1
ATOM 661 O O . ASP A 1 82 ? -16.193 -4.556 15.607 1.00 90.00 82 ASP A O 1
ATOM 665 N N . PRO A 1 83 ? -14.968 -3.252 16.972 1.00 91.38 83 PRO A N 1
ATOM 666 C CA . PRO A 1 83 ? -13.766 -4.062 16.845 1.00 91.38 83 PRO A CA 1
ATOM 667 C C . PRO A 1 83 ? -13.957 -5.429 17.512 1.00 91.38 83 PRO A C 1
ATOM 669 O O . PRO A 1 83 ? -14.446 -5.531 18.638 1.00 91.38 83 PRO A O 1
ATOM 672 N N . VAL A 1 84 ? -13.503 -6.484 16.834 1.00 91.19 84 VAL A N 1
ATOM 673 C CA . VAL A 1 84 ? -13.500 -7.853 17.363 1.00 91.19 84 VAL A CA 1
ATOM 674 C C . VAL A 1 84 ? -12.119 -8.169 17.927 1.00 91.19 84 VAL A C 1
ATOM 676 O O . VAL A 1 84 ? -11.122 -8.133 17.205 1.00 91.19 84 VAL A O 1
ATOM 679 N N . LEU A 1 85 ? -12.052 -8.494 19.218 1.00 91.50 85 LEU A N 1
ATOM 680 C CA . LEU A 1 85 ? -10.807 -8.909 19.859 1.00 91.50 85 LEU A CA 1
ATOM 681 C C . LEU A 1 85 ? -10.479 -10.358 19.464 1.00 91.50 85 LEU A C 1
ATOM 683 O O . LEU A 1 85 ? -11.250 -11.270 19.749 1.00 91.50 85 LEU A O 1
ATOM 687 N N . ILE A 1 86 ? -9.342 -10.564 18.793 1.00 88.50 86 ILE A N 1
ATOM 688 C CA . ILE A 1 86 ? -8.957 -11.872 18.224 1.00 88.50 86 ILE A CA 1
ATOM 689 C C . ILE A 1 86 ? -8.115 -12.710 19.202 1.00 88.50 86 ILE A C 1
ATOM 691 O O . ILE A 1 86 ? -8.098 -13.933 19.099 1.00 88.50 86 ILE A O 1
ATOM 695 N N . ASN A 1 87 ? -7.425 -12.081 20.159 1.00 84.12 87 ASN A N 1
ATOM 696 C CA . ASN A 1 87 ? -6.541 -12.772 21.098 1.00 84.12 87 ASN A CA 1
ATOM 697 C C . ASN A 1 87 ? -6.919 -12.423 22.544 1.00 84.12 87 ASN A C 1
ATOM 699 O O . ASN A 1 87 ? -6.669 -11.305 22.986 1.00 84.12 87 ASN A O 1
ATOM 703 N N . THR A 1 88 ? -7.544 -13.366 23.253 1.00 70.19 88 THR A N 1
ATOM 704 C CA . THR A 1 88 ? -8.059 -13.200 24.629 1.00 70.19 88 THR A CA 1
ATOM 705 C C . THR A 1 88 ? -7.259 -13.988 25.671 1.00 70.19 88 THR A C 1
ATOM 707 O O . THR A 1 88 ? -7.813 -14.348 26.707 1.00 70.19 88 THR A O 1
ATOM 710 N N . ASN A 1 89 ? -6.004 -14.330 25.367 1.00 58.88 89 ASN A N 1
ATOM 711 C CA . ASN A 1 89 ? -5.145 -15.105 26.268 1.0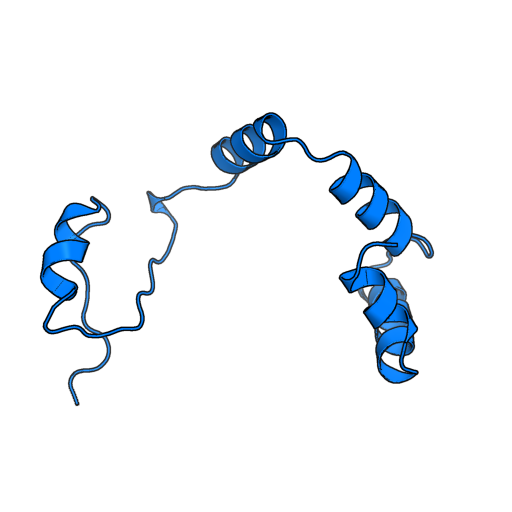0 58.88 89 ASN A CA 1
ATOM 712 C C . ASN A 1 89 ? -4.825 -14.368 27.569 1.00 58.88 89 ASN A C 1
ATOM 714 O O . ASN A 1 89 ? -4.573 -13.144 27.497 1.00 58.88 89 ASN A O 1
#